Protein AF-A0A5R9FS74-F1 (afdb_monomer)

Sequence (91 aa):
MNVPFHDMTAREQNETRAEWAHEALRAFDERSSQNYFGKPASDTTNDVLMETGGDLVCALMHLARLIGADPSALLEKGRNDFDSDVREESQ

Organism: NCBI:txid2580423

Radius of gyration: 14.87 Å; Cα contacts (8 Å, |Δi|>4): 48; chains: 1; bounding box: 40×33×37 Å

pLDDT: mean 90.24, std 8.1, range [49.03, 98.31]

Foldseek 3Di:
DDDPLVRDQLVVNVVVVLVVVLVVLVVQCVVVVVPQSPDDPVPQDPVNCCVSVVVVLVVVLVVCVVVVHHSVVVVVVVVVVVVVSVVSNVD

Structure (mmCIF, N/CA/C/O backbone):
data_AF-A0A5R9FS74-F1
#
_entry.id   AF-A0A5R9FS74-F1
#
loop_
_atom_site.group_PDB
_atom_site.id
_atom_site.type_symbol
_atom_site.label_atom_id
_atom_site.label_alt_id
_atom_site.label_comp_id
_atom_site.label_asym_id
_atom_site.label_entity_id
_atom_site.label_seq_id
_atom_site.pdbx_PDB_ins_code
_atom_site.Cartn_x
_atom_site.Cartn_y
_atom_site.Cartn_z
_atom_site.occupancy
_atom_site.B_iso_or_equiv
_atom_site.auth_seq_id
_atom_site.auth_comp_id
_atom_site.auth_asym_id
_atom_site.auth_atom_id
_atom_site.pdbx_PDB_model_num
ATOM 1 N N . MET A 1 1 ? 20.971 -18.197 -2.182 1.00 49.03 1 MET A N 1
ATOM 2 C CA . MET A 1 1 ? 19.924 -19.075 -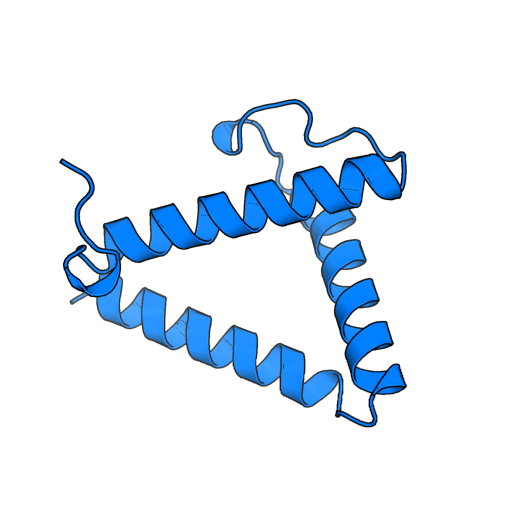1.620 1.00 49.03 1 MET A CA 1
ATOM 3 C C . MET A 1 1 ? 18.799 -18.135 -1.218 1.00 49.03 1 MET A C 1
ATOM 5 O O . MET A 1 1 ? 19.101 -17.217 -0.472 1.00 49.03 1 MET A O 1
ATOM 9 N N . ASN A 1 2 ? 17.592 -18.250 -1.787 1.00 76.00 2 ASN A N 1
ATOM 10 C CA . ASN A 1 2 ? 16.470 -17.410 -1.343 1.00 76.00 2 ASN A CA 1
ATOM 11 C C . ASN A 1 2 ? 16.075 -17.868 0.061 1.00 76.00 2 ASN A C 1
ATOM 13 O O . ASN A 1 2 ? 15.703 -19.029 0.231 1.00 76.00 2 ASN A O 1
ATOM 17 N N . VAL A 1 3 ? 16.210 -16.983 1.045 1.00 77.50 3 VAL A N 1
ATOM 18 C CA . VAL A 1 3 ? 15.693 -17.200 2.400 1.00 77.50 3 VAL A CA 1
ATOM 19 C C . VAL A 1 3 ? 14.164 -17.137 2.309 1.00 77.50 3 VAL A C 1
ATOM 21 O O . VAL A 1 3 ? 13.648 -16.201 1.693 1.00 77.50 3 VAL A O 1
ATOM 24 N N . PRO A 1 4 ? 13.417 -18.128 2.820 1.00 89.81 4 PRO A N 1
ATOM 25 C CA . PRO A 1 4 ? 11.963 -18.036 2.890 1.00 89.81 4 PRO A CA 1
ATOM 26 C C . PRO A 1 4 ? 11.532 -16.785 3.663 1.00 89.81 4 PRO A C 1
ATOM 28 O O . PRO A 1 4 ? 12.149 -16.438 4.660 1.00 89.81 4 PRO A O 1
ATOM 31 N N . PHE A 1 5 ? 10.452 -16.122 3.242 1.00 87.12 5 PHE A N 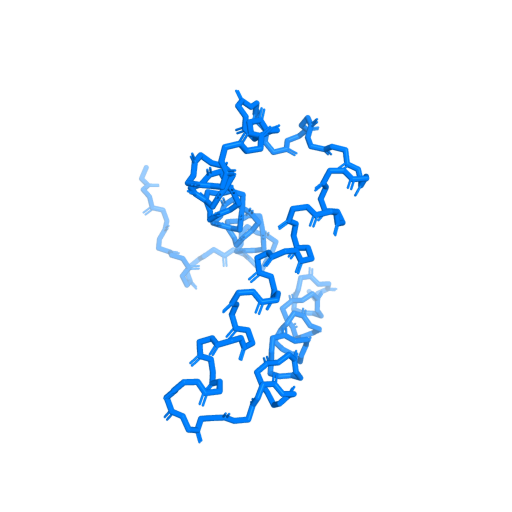1
ATOM 32 C CA . PHE A 1 5 ? 10.000 -14.866 3.863 1.00 87.12 5 PHE A CA 1
ATOM 33 C C . PHE A 1 5 ? 9.816 -14.961 5.389 1.00 87.12 5 PHE A C 1
ATOM 35 O O . PHE A 1 5 ? 10.173 -14.044 6.114 1.00 87.12 5 PHE A O 1
ATOM 42 N N . HIS A 1 6 ? 9.316 -16.095 5.888 1.0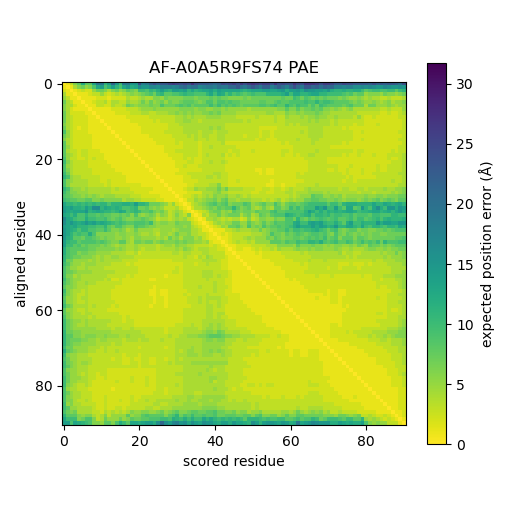0 86.94 6 HIS A N 1
ATOM 43 C CA . HIS A 1 6 ? 9.112 -16.328 7.323 1.00 86.94 6 HIS A CA 1
ATOM 44 C C . HIS A 1 6 ? 10.409 -16.558 8.114 1.00 86.94 6 HIS A C 1
ATOM 46 O O . HIS A 1 6 ? 10.381 -16.495 9.339 1.00 86.94 6 HIS A O 1
ATOM 52 N N . ASP A 1 7 ? 11.521 -16.818 7.424 1.00 91.44 7 ASP A N 1
ATOM 53 C CA . ASP A 1 7 ? 12.848 -16.992 8.018 1.00 91.44 7 ASP A CA 1
ATOM 54 C C . ASP A 1 7 ? 13.670 -15.684 7.994 1.00 91.44 7 ASP A C 1
ATOM 56 O O . ASP A 1 7 ? 14.786 -15.648 8.512 1.00 91.44 7 ASP A O 1
ATOM 60 N N . MET A 1 8 ? 13.146 -14.613 7.384 1.00 93.31 8 MET A N 1
ATOM 61 C CA . MET A 1 8 ? 13.774 -13.288 7.343 1.00 93.31 8 MET A CA 1
ATOM 62 C C . MET A 1 8 ? 13.566 -12.527 8.657 1.00 93.31 8 MET A C 1
ATOM 64 O O . MET A 1 8 ? 12.543 -12.688 9.328 1.00 93.31 8 MET A O 1
ATOM 68 N N . THR A 1 9 ? 14.498 -11.631 8.988 1.00 93.12 9 THR A N 1
ATOM 69 C CA . THR A 1 9 ? 14.314 -10.667 10.085 1.00 93.12 9 THR A CA 1
ATOM 70 C C . THR A 1 9 ? 13.139 -9.728 9.802 1.00 93.12 9 THR A C 1
ATOM 72 O O . THR A 1 9 ? 12.807 -9.479 8.644 1.00 93.12 9 THR A O 1
ATOM 75 N N . ALA A 1 10 ? 12.527 -9.151 10.841 1.00 92.00 10 ALA A N 1
ATOM 76 C CA . ALA A 1 10 ? 11.411 -8.215 10.671 1.00 92.00 10 ALA A CA 1
ATOM 77 C C . ALA A 1 10 ? 11.760 -7.036 9.736 1.00 92.00 10 ALA A C 1
ATOM 79 O O . ALA A 1 10 ? 10.967 -6.688 8.863 1.00 92.00 10 ALA A O 1
ATOM 80 N N . ARG A 1 11 ? 12.991 -6.506 9.823 1.00 92.69 11 ARG A N 1
ATOM 81 C CA . ARG A 1 11 ? 13.508 -5.489 8.892 1.00 92.69 11 ARG A CA 1
ATOM 82 C C . ARG A 1 11 ? 13.521 -5.972 7.440 1.00 92.69 11 ARG A C 1
ATOM 84 O O . ARG A 1 11 ? 12.988 -5.298 6.567 1.00 92.69 11 ARG A O 1
ATOM 91 N N . GLU A 1 12 ? 14.098 -7.144 7.175 1.00 92.31 12 GLU A N 1
ATOM 92 C CA . GLU A 1 12 ? 14.155 -7.719 5.820 1.00 92.31 12 GLU A CA 1
ATOM 93 C C . GLU A 1 12 ? 12.755 -8.018 5.263 1.00 92.31 12 GLU A C 1
ATOM 95 O O . GLU A 1 12 ? 12.500 -7.828 4.072 1.00 92.31 12 GLU A O 1
ATOM 100 N N . GLN A 1 13 ? 11.818 -8.439 6.117 1.00 93.25 13 GLN A N 1
ATOM 101 C CA . GLN A 1 13 ? 10.429 -8.616 5.707 1.00 93.25 13 GLN A CA 1
ATOM 102 C C . GLN A 1 13 ? 9.768 -7.275 5.349 1.00 93.25 13 GLN A C 1
ATOM 104 O O . GLN A 1 13 ? 9.025 -7.209 4.371 1.00 93.25 13 GLN A O 1
ATOM 109 N N . ASN A 1 14 ? 10.040 -6.200 6.097 1.00 91.38 14 ASN A N 1
ATOM 110 C CA . ASN A 1 14 ? 9.512 -4.862 5.810 1.00 91.38 14 ASN A CA 1
ATOM 111 C C . ASN A 1 14 ? 10.095 -4.277 4.519 1.00 91.38 14 ASN A C 1
ATOM 113 O O . ASN A 1 14 ? 9.342 -3.747 3.700 1.00 91.38 14 ASN A O 1
ATOM 117 N N . GLU A 1 15 ? 11.397 -4.454 4.284 1.00 91.69 15 GLU A N 1
ATOM 118 C CA . GLU A 1 15 ? 12.052 -4.118 3.012 1.00 91.69 15 GLU A CA 1
ATOM 119 C C . GLU A 1 15 ? 11.395 -4.884 1.846 1.00 91.69 15 GLU A C 1
ATOM 121 O O . GLU A 1 15 ? 10.980 -4.279 0.857 1.00 91.69 15 GLU A O 1
ATOM 126 N N . THR A 1 16 ? 11.173 -6.193 2.006 1.00 92.69 16 THR A N 1
ATOM 127 C CA . THR A 1 16 ? 10.500 -7.029 0.996 1.00 92.69 16 THR A CA 1
ATOM 128 C C . THR A 1 16 ? 9.057 -6.573 0.723 1.00 92.69 16 THR A C 1
ATOM 130 O O . THR A 1 16 ? 8.632 -6.489 -0.431 1.00 92.69 16 THR A O 1
ATOM 133 N N . ARG A 1 17 ? 8.278 -6.232 1.762 1.00 92.94 17 ARG A N 1
ATOM 134 C CA . ARG A 1 17 ? 6.912 -5.694 1.601 1.00 92.94 17 ARG A CA 1
ATOM 135 C C . ARG A 1 17 ? 6.911 -4.353 0.859 1.00 92.94 17 ARG A C 1
ATOM 137 O O . ARG A 1 17 ? 6.011 -4.113 0.053 1.00 92.94 17 ARG A O 1
ATOM 144 N N . ALA A 1 18 ? 7.901 -3.494 1.104 1.00 92.00 18 ALA A N 1
ATOM 145 C CA . ALA A 1 18 ? 8.048 -2.229 0.389 1.00 92.00 18 ALA A CA 1
ATOM 146 C C . ALA A 1 18 ? 8.336 -2.448 -1.107 1.00 92.00 18 ALA A C 1
ATOM 148 O O . ALA A 1 18 ? 7.762 -1.754 -1.948 1.00 92.00 18 ALA A O 1
ATOM 149 N N . GLU A 1 19 ? 9.147 -3.452 -1.457 1.00 90.88 19 GLU A N 1
ATOM 150 C CA . GLU A 1 19 ? 9.374 -3.843 -2.855 1.00 90.88 19 GLU A CA 1
ATOM 151 C C . GLU A 1 19 ? 8.084 -4.330 -3.529 1.00 90.88 19 GLU A C 1
ATOM 153 O O . GLU A 1 19 ? 7.765 -3.886 -4.634 1.00 90.88 19 GLU A O 1
ATOM 158 N N . TRP A 1 20 ? 7.280 -5.159 -2.853 1.00 93.50 20 TRP A N 1
ATOM 159 C CA . TRP A 1 20 ? 5.973 -5.581 -3.378 1.00 93.50 20 TRP A CA 1
ATOM 160 C C . TRP A 1 20 ? 5.021 -4.404 -3.595 1.00 93.50 20 TRP A C 1
ATOM 162 O O . TRP A 1 20 ? 4.330 -4.343 -4.615 1.00 93.50 20 TRP A O 1
ATOM 172 N N . ALA A 1 21 ? 4.989 -3.449 -2.662 1.00 93.81 21 ALA A N 1
ATOM 173 C CA . ALA A 1 21 ? 4.195 -2.236 -2.817 1.00 93.81 21 ALA A CA 1
ATOM 174 C C . ALA A 1 21 ? 4.661 -1.418 -4.034 1.00 93.81 21 ALA A C 1
ATOM 176 O O . ALA A 1 21 ? 3.830 -0.954 -4.814 1.00 93.81 21 ALA A O 1
ATOM 177 N N . HIS A 1 22 ? 5.973 -1.299 -4.249 1.00 91.75 22 HIS A N 1
ATOM 178 C CA . HIS A 1 22 ? 6.529 -0.627 -5.421 1.00 91.75 22 HIS A CA 1
ATOM 179 C C . HIS A 1 22 ? 6.164 -1.337 -6.737 1.00 91.75 22 HIS A C 1
ATOM 181 O O . HIS A 1 22 ? 5.800 -0.683 -7.714 1.00 91.75 22 HIS A O 1
ATOM 187 N N . GLU A 1 23 ? 6.202 -2.670 -6.781 1.00 92.94 23 GLU A N 1
ATOM 188 C CA . GLU A 1 23 ? 5.763 -3.433 -7.956 1.00 92.94 23 GLU A CA 1
ATOM 189 C C . GLU A 1 23 ? 4.272 -3.240 -8.255 1.00 92.94 23 GLU A C 1
ATOM 191 O O . GLU A 1 23 ? 3.894 -3.087 -9.421 1.00 92.94 23 GLU A O 1
ATOM 196 N N . ALA A 1 24 ? 3.433 -3.205 -7.216 1.00 93.75 24 ALA A N 1
ATOM 197 C CA . ALA A 1 24 ? 2.008 -2.927 -7.353 1.00 93.75 24 ALA A CA 1
ATOM 198 C C . ALA A 1 24 ? 1.757 -1.509 -7.887 1.00 93.75 24 ALA A C 1
ATOM 200 O O . ALA A 1 24 ? 0.951 -1.338 -8.804 1.00 93.75 24 ALA A O 1
ATOM 201 N N . LEU A 1 25 ? 2.480 -0.512 -7.365 1.00 93.25 25 LEU A N 1
ATOM 202 C CA . LEU A 1 25 ? 2.419 0.870 -7.842 1.00 93.25 25 LEU A CA 1
ATOM 203 C C . LEU A 1 25 ? 2.854 0.978 -9.299 1.00 93.25 25 LEU A C 1
ATOM 205 O O . LEU A 1 25 ? 2.132 1.571 -10.089 1.00 93.25 25 LEU A O 1
ATOM 209 N N . ARG A 1 26 ? 3.956 0.331 -9.691 1.00 90.12 26 ARG A N 1
ATOM 210 C CA . ARG A 1 26 ? 4.401 0.296 -11.091 1.00 90.12 26 ARG A CA 1
ATOM 211 C C . ARG A 1 26 ? 3.345 -0.303 -12.016 1.00 90.12 26 ARG A C 1
ATOM 213 O O . ARG A 1 26 ? 3.023 0.282 -13.044 1.00 90.12 26 ARG A O 1
ATOM 220 N N . ALA A 1 27 ? 2.768 -1.445 -11.648 1.00 91.75 27 ALA A N 1
ATOM 221 C CA . ALA A 1 27 ? 1.729 -2.077 -12.460 1.00 91.75 27 ALA A CA 1
ATOM 222 C C . ALA A 1 27 ? 0.455 -1.215 -12.560 1.00 91.75 27 ALA A C 1
ATOM 224 O O . ALA A 1 27 ? -0.221 -1.211 -13.593 1.00 91.75 27 ALA A O 1
ATOM 225 N N . PHE A 1 28 ? 0.107 -0.495 -11.492 1.00 92.25 28 PHE A N 1
ATOM 226 C CA . PHE A 1 28 ? -1.022 0.431 -11.474 1.00 92.25 28 PHE A CA 1
ATOM 227 C C . PHE A 1 28 ? -0.759 1.685 -12.324 1.00 92.25 28 PHE A C 1
ATOM 229 O O . PHE A 1 28 ? -1.606 2.080 -13.128 1.00 92.25 28 PHE A O 1
ATOM 236 N N . ASP A 1 29 ? 0.426 2.270 -12.191 1.00 87.94 29 ASP A N 1
ATOM 237 C CA . ASP A 1 29 ? 0.923 3.431 -12.932 1.00 87.94 29 ASP A CA 1
ATOM 238 C C . ASP A 1 29 ? 0.947 3.181 -14.452 1.00 87.94 29 ASP A C 1
ATOM 240 O O . ASP A 1 29 ? 0.430 3.984 -15.232 1.00 87.94 29 ASP A O 1
ATOM 244 N N . GLU A 1 30 ? 1.430 2.008 -14.877 1.00 89.19 30 GLU A N 1
ATOM 245 C CA . GLU A 1 30 ? 1.415 1.577 -16.283 1.00 89.19 30 GLU A CA 1
ATOM 246 C C . GLU A 1 30 ? -0.014 1.462 -16.838 1.00 89.19 30 GLU A C 1
ATOM 248 O O . GLU A 1 30 ? -0.285 1.847 -17.977 1.00 89.19 30 GLU A O 1
ATOM 253 N N . ARG A 1 31 ? -0.962 0.955 -16.038 1.00 88.50 31 ARG A N 1
ATOM 254 C CA . ARG A 1 31 ? -2.365 0.812 -16.466 1.00 88.50 31 ARG A CA 1
ATOM 255 C C . ARG A 1 31 ? -3.132 2.127 -16.484 1.00 88.50 31 ARG A C 1
ATOM 257 O O . ARG A 1 31 ? -4.015 2.293 -17.323 1.00 88.50 31 ARG A O 1
ATOM 264 N N . SER A 1 32 ? -2.823 3.034 -15.565 1.00 83.81 32 SER A N 1
ATOM 265 C CA . SER A 1 32 ? -3.431 4.366 -15.484 1.00 83.81 32 SER A CA 1
ATOM 266 C C . SER A 1 32 ? -2.781 5.377 -16.436 1.00 83.81 32 SER A C 1
ATOM 268 O O . SER A 1 32 ? -3.309 6.473 -16.607 1.00 83.81 32 SER A O 1
ATOM 270 N N . SER A 1 33 ? -1.691 4.991 -17.118 1.00 82.94 33 SER A N 1
ATOM 271 C CA . SER A 1 33 ? -0.909 5.844 -18.027 1.00 82.94 33 SER A CA 1
ATOM 272 C C . SER A 1 33 ? -0.280 7.068 -17.345 1.00 82.94 33 SER A C 1
ATOM 274 O O . SER A 1 33 ? -0.019 8.074 -18.006 1.00 82.94 33 SER A O 1
ATOM 276 N N . GLN A 1 34 ? -0.020 6.977 -16.039 1.00 74.44 34 GLN A N 1
ATOM 277 C CA . GLN A 1 34 ? 0.618 8.026 -15.238 1.00 74.44 34 GLN A CA 1
ATOM 278 C C . GLN A 1 34 ? 2.151 8.079 -15.466 1.00 74.44 34 GLN A C 1
ATOM 280 O O . GLN A 1 34 ? 2.713 9.162 -15.626 1.00 74.44 34 GLN A 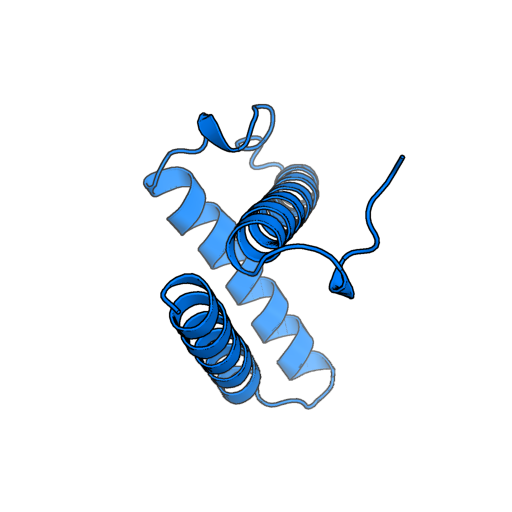O 1
ATOM 285 N N . ASN A 1 35 ? 2.796 6.921 -15.663 1.00 78.38 35 ASN A N 1
ATOM 286 C CA . ASN A 1 35 ? 4.216 6.737 -16.018 1.00 78.38 35 ASN A CA 1
ATOM 287 C C . ASN A 1 35 ? 5.251 7.310 -15.016 1.00 78.38 35 ASN A C 1
ATOM 289 O O . ASN A 1 35 ? 6.358 7.689 -15.416 1.00 78.38 35 ASN A O 1
ATOM 293 N N . TYR A 1 36 ? 4.935 7.368 -13.723 1.00 78.25 36 TYR A N 1
ATOM 294 C CA . TYR A 1 36 ? 5.841 7.832 -12.669 1.00 78.25 36 TYR A CA 1
ATOM 295 C C . TYR A 1 36 ? 6.787 6.750 -12.113 1.00 78.25 36 TYR A C 1
ATOM 297 O O . TYR A 1 36 ? 7.860 7.087 -11.608 1.00 78.25 36 TYR A O 1
ATOM 305 N N . PHE A 1 37 ? 6.454 5.459 -12.235 1.00 80.62 37 PHE A N 1
ATOM 306 C CA . PHE A 1 37 ? 7.161 4.350 -11.562 1.00 80.62 37 PHE A CA 1
ATOM 307 C C . PHE A 1 37 ? 8.132 3.571 -12.472 1.00 80.62 37 PHE A C 1
ATOM 309 O O . PHE A 1 37 ? 8.458 2.407 -12.233 1.00 80.62 37 PHE A O 1
ATOM 316 N N . GLY A 1 38 ? 8.664 4.226 -13.509 1.00 72.31 38 GLY A N 1
ATOM 317 C CA . GLY A 1 38 ? 9.697 3.665 -14.396 1.00 72.31 38 GLY A CA 1
ATOM 318 C C . GLY A 1 38 ? 11.115 3.609 -13.799 1.00 72.31 38 GLY A C 1
ATOM 319 O O . GLY A 1 38 ? 12.068 3.300 -14.515 1.00 72.31 38 GLY A O 1
ATOM 320 N N . LYS A 1 39 ? 11.277 3.950 -12.517 1.00 74.12 39 LYS A N 1
ATOM 321 C CA . LYS A 1 39 ? 12.558 4.047 -11.795 1.00 74.12 39 LYS A CA 1
ATOM 322 C C . LYS A 1 39 ? 12.546 3.146 -10.548 1.00 74.12 39 LYS A C 1
ATOM 324 O O . LYS A 1 39 ? 11.478 2.668 -10.178 1.00 74.12 39 LYS A O 1
ATOM 329 N N . PRO A 1 40 ? 13.701 2.866 -9.915 1.00 76.06 40 PRO A N 1
ATOM 330 C CA . PRO A 1 40 ? 13.747 2.109 -8.663 1.00 76.06 40 PRO A CA 1
ATOM 331 C C . PRO A 1 40 ? 12.967 2.791 -7.528 1.00 76.06 40 PRO A C 1
ATOM 333 O O . PRO A 1 40 ? 12.842 4.013 -7.518 1.00 76.06 40 PRO A O 1
ATOM 336 N N . ALA A 1 41 ? 12.553 2.014 -6.521 1.00 76.12 41 ALA A N 1
ATOM 337 C CA . ALA A 1 41 ? 11.820 2.520 -5.354 1.00 76.12 41 ALA A CA 1
ATOM 338 C C . ALA A 1 41 ? 12.559 3.632 -4.591 1.00 76.12 41 ALA A C 1
ATOM 340 O O . ALA A 1 41 ? 11.932 4.525 -4.027 1.00 76.12 41 ALA A O 1
ATOM 341 N N . SER A 1 42 ? 13.897 3.613 -4.610 1.00 78.38 42 SER A N 1
ATOM 342 C CA . SER A 1 42 ? 14.743 4.656 -4.016 1.00 78.38 42 SER A CA 1
ATOM 343 C C . SER A 1 42 ? 14.568 6.037 -4.651 1.00 78.38 42 SER A C 1
ATOM 345 O O . SER A 1 42 ? 14.934 7.038 -4.039 1.00 78.38 42 SER A O 1
ATOM 347 N N . ASP A 1 43 ? 14.039 6.091 -5.874 1.00 81.00 43 ASP A N 1
ATOM 348 C CA . ASP A 1 43 ? 13.902 7.310 -6.668 1.00 81.00 43 ASP A CA 1
ATOM 349 C C . ASP A 1 43 ? 12.465 7.859 -6.636 1.00 81.00 43 ASP A C 1
ATOM 351 O O . ASP A 1 43 ? 12.190 8.912 -7.220 1.00 81.00 43 ASP A O 1
ATOM 355 N N . THR A 1 44 ? 11.537 7.160 -5.973 1.00 83.94 44 THR A N 1
ATOM 356 C CA . THR A 1 44 ? 10.151 7.602 -5.802 1.00 83.94 44 THR A CA 1
ATOM 357 C C . THR A 1 44 ? 10.102 8.782 -4.831 1.00 83.94 44 THR A C 1
ATOM 359 O O . THR A 1 44 ? 10.509 8.680 -3.674 1.00 83.94 44 THR A O 1
ATOM 362 N N . THR A 1 45 ? 9.589 9.926 -5.290 1.00 89.62 45 THR A N 1
ATOM 363 C CA . THR A 1 45 ? 9.401 11.099 -4.428 1.00 89.62 45 THR A CA 1
ATOM 364 C C . THR A 1 45 ? 8.160 10.941 -3.552 1.00 89.62 45 THR A C 1
ATOM 366 O O . THR A 1 45 ? 7.233 10.208 -3.894 1.00 89.62 45 THR A O 1
ATOM 369 N N . ASN A 1 46 ? 8.112 11.673 -2.434 1.00 90.69 46 ASN A N 1
ATOM 370 C CA . ASN A 1 46 ? 6.939 11.680 -1.558 1.00 90.69 46 ASN A CA 1
ATOM 371 C C . ASN A 1 46 ? 5.668 12.118 -2.307 1.00 90.69 46 ASN A C 1
ATOM 373 O O . ASN A 1 46 ? 4.632 11.487 -2.161 1.00 90.69 46 ASN A O 1
ATOM 377 N N . ASP A 1 47 ? 5.756 13.148 -3.153 1.00 91.62 47 ASP A N 1
ATOM 378 C CA . ASP A 1 47 ? 4.600 13.643 -3.910 1.00 91.62 47 ASP A CA 1
ATOM 379 C C . ASP A 1 47 ? 4.038 12.567 -4.852 1.00 91.62 47 ASP A C 1
ATOM 381 O O . ASP A 1 47 ? 2.836 12.314 -4.842 1.00 91.62 47 ASP A O 1
ATOM 385 N N . VAL A 1 48 ? 4.913 11.867 -5.585 1.00 89.88 48 VAL A N 1
ATOM 386 C CA . VAL A 1 48 ? 4.527 10.755 -6.471 1.00 89.88 48 VAL A CA 1
ATOM 387 C C . VAL A 1 48 ? 3.927 9.597 -5.675 1.00 89.88 48 VAL A C 1
ATOM 389 O O . VAL A 1 48 ? 2.919 9.020 -6.079 1.00 89.88 48 VAL A O 1
ATOM 392 N N . LEU A 1 49 ? 4.522 9.258 -4.527 1.00 91.88 49 LEU A N 1
ATOM 393 C CA . LEU A 1 49 ? 3.998 8.207 -3.658 1.00 91.88 49 LEU A CA 1
ATOM 394 C C . LEU A 1 49 ? 2.603 8.559 -3.131 1.00 91.88 49 LEU A C 1
ATOM 396 O O . LEU A 1 49 ? 1.724 7.703 -3.118 1.00 91.88 49 LEU A O 1
ATOM 400 N N . MET A 1 50 ? 2.394 9.802 -2.700 1.00 93.69 50 MET A N 1
ATOM 401 C CA . MET A 1 50 ? 1.110 10.251 -2.166 1.00 93.69 50 MET A CA 1
ATOM 402 C C . MET A 1 50 ? 0.027 10.320 -3.246 1.00 93.69 50 MET A C 1
ATOM 404 O O . MET A 1 50 ? -1.113 9.951 -2.970 1.00 93.69 50 MET A O 1
ATOM 408 N N . GLU A 1 51 ? 0.372 10.750 -4.461 1.00 91.50 51 GLU A N 1
ATOM 409 C CA . GLU A 1 51 ? -0.545 10.801 -5.603 1.00 91.50 51 GLU A CA 1
ATOM 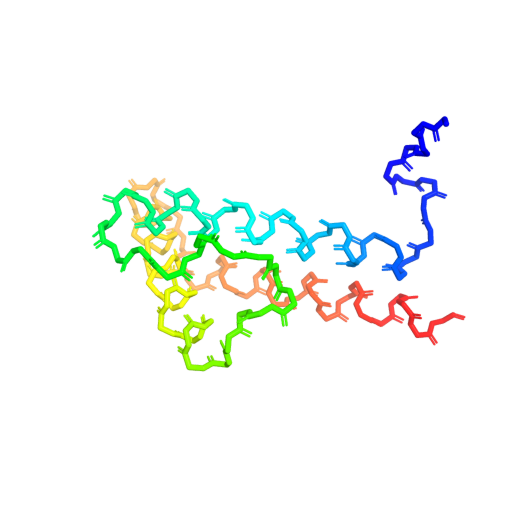410 C C . GLU A 1 51 ? -0.923 9.392 -6.081 1.00 91.50 51 GLU A C 1
ATOM 412 O O . GLU A 1 51 ? -2.050 8.941 -5.867 1.00 91.50 51 GLU A O 1
ATOM 417 N N . THR A 1 52 ? 0.024 8.642 -6.648 1.00 91.38 52 THR A N 1
ATOM 418 C CA . THR A 1 52 ? -0.264 7.324 -7.238 1.00 91.38 52 THR A CA 1
ATOM 419 C C . THR A 1 52 ? -0.611 6.281 -6.172 1.00 91.38 52 THR A C 1
ATOM 421 O O . THR A 1 52 ? -1.440 5.400 -6.404 1.00 91.38 52 THR A O 1
ATOM 424 N N . GLY A 1 53 ? -0.022 6.375 -4.976 1.00 93.81 53 GLY A N 1
ATOM 425 C CA . GLY A 1 53 ? -0.399 5.526 -3.845 1.00 93.81 53 GLY A CA 1
ATOM 426 C C . GLY A 1 53 ? -1.805 5.819 -3.337 1.00 93.81 53 GLY A C 1
ATOM 427 O O . GLY A 1 53 ? -2.556 4.882 -3.064 1.00 93.81 53 GLY A O 1
ATOM 428 N N . GLY A 1 54 ? -2.199 7.093 -3.280 1.00 94.81 54 GLY A N 1
ATOM 429 C CA . GLY A 1 54 ? -3.574 7.491 -2.982 1.00 94.81 54 GLY A CA 1
ATOM 430 C C . GLY A 1 54 ? -4.568 6.939 -4.005 1.00 94.81 54 GLY A C 1
ATOM 431 O O . GLY A 1 54 ? -5.598 6.376 -3.626 1.00 94.81 54 GLY A O 1
ATOM 432 N N . ASP A 1 55 ? -4.230 7.014 -5.291 1.00 94.75 55 ASP A N 1
ATOM 433 C CA . ASP A 1 55 ? -5.053 6.470 -6.374 1.00 94.75 55 ASP A CA 1
ATOM 434 C C . ASP A 1 55 ? -5.192 4.944 -6.297 1.00 94.75 55 ASP A C 1
ATOM 436 O O . ASP A 1 55 ? -6.296 4.408 -6.451 1.00 94.75 55 ASP A O 1
ATOM 440 N N . LEU A 1 56 ? -4.106 4.228 -5.992 1.00 95.62 56 LEU A N 1
ATOM 441 C CA . LEU A 1 56 ? -4.150 2.782 -5.783 1.00 95.62 56 LEU A CA 1
ATOM 442 C C . LEU A 1 56 ? -5.030 2.419 -4.576 1.00 95.62 56 LEU A C 1
ATOM 444 O O . LEU A 1 56 ? -5.854 1.505 -4.661 1.00 95.62 56 LEU A O 1
ATOM 448 N N . VAL A 1 57 ? -4.914 3.157 -3.468 1.00 96.94 57 VAL A N 1
ATOM 449 C CA . VAL A 1 57 ? -5.785 2.992 -2.294 1.00 96.94 57 VAL A CA 1
ATOM 450 C C . VAL A 1 57 ? -7.253 3.229 -2.666 1.00 96.94 57 VAL A C 1
ATOM 452 O O . VAL A 1 57 ? -8.116 2.424 -2.310 1.00 96.94 57 VAL A O 1
ATOM 455 N N . CYS A 1 58 ? -7.546 4.270 -3.445 1.00 96.31 58 CYS A N 1
ATOM 456 C CA . CYS A 1 58 ? -8.890 4.548 -3.951 1.00 96.31 58 CYS A CA 1
ATOM 457 C C . CYS A 1 58 ? -9.435 3.379 -4.796 1.00 96.31 58 CYS A C 1
ATOM 459 O O . CYS A 1 58 ? -10.569 2.930 -4.597 1.00 96.31 58 CYS A O 1
ATOM 461 N N . ALA A 1 59 ? -8.615 2.812 -5.686 1.00 96.44 59 ALA A N 1
ATOM 462 C CA . ALA A 1 59 ? -8.988 1.648 -6.488 1.00 96.44 59 ALA A CA 1
ATOM 463 C C . ALA A 1 59 ? -9.295 0.410 -5.621 1.00 96.44 59 ALA A C 1
ATOM 465 O O . ALA A 1 59 ? -10.279 -0.294 -5.872 1.00 96.44 59 ALA A O 1
ATOM 466 N N . LEU A 1 60 ? -8.514 0.168 -4.563 1.00 97.25 60 LEU A N 1
ATOM 467 C CA . LEU A 1 60 ? -8.762 -0.914 -3.603 1.00 97.25 60 LEU A CA 1
ATOM 468 C C . LEU A 1 60 ? -10.070 -0.711 -2.825 1.00 97.25 60 LEU A C 1
ATOM 470 O O . LEU A 1 60 ? -10.822 -1.665 -2.623 1.00 97.25 60 LEU A O 1
ATOM 474 N N . MET A 1 61 ? -10.393 0.526 -2.444 1.00 98.06 61 MET A N 1
ATOM 475 C CA . MET A 1 61 ? -11.672 0.853 -1.808 1.00 98.06 61 MET A CA 1
ATOM 476 C C . MET A 1 61 ? -12.859 0.613 -2.750 1.00 98.06 61 MET A C 1
ATOM 478 O O . MET A 1 61 ? -13.890 0.076 -2.333 1.00 98.06 61 MET A O 1
ATOM 482 N N . HIS A 1 62 ? -12.718 0.958 -4.033 1.00 97.94 62 HIS A N 1
ATOM 483 C CA . HIS A 1 62 ? -13.718 0.635 -5.050 1.00 97.94 62 HIS A CA 1
ATOM 484 C C . HIS A 1 62 ? -13.905 -0.879 -5.216 1.00 97.94 62 HIS A C 1
ATOM 486 O O . HIS A 1 62 ? -15.046 -1.339 -5.310 1.00 97.94 62 HIS A O 1
ATOM 492 N N . LEU A 1 63 ? -12.818 -1.658 -5.192 1.00 97.56 63 LEU A N 1
ATOM 493 C CA . LEU A 1 63 ? -12.876 -3.120 -5.227 1.00 97.56 63 LEU A CA 1
ATOM 494 C C . LEU A 1 63 ? -13.589 -3.691 -3.995 1.00 97.56 63 LEU A C 1
ATOM 496 O O . LEU A 1 63 ? -14.493 -4.509 -4.155 1.00 97.56 63 LEU A O 1
ATOM 500 N N . ALA A 1 64 ? -13.233 -3.235 -2.789 1.00 98.00 64 ALA A N 1
ATOM 501 C CA . ALA A 1 64 ? -13.875 -3.662 -1.545 1.00 98.00 64 ALA A CA 1
ATOM 502 C C . ALA A 1 64 ? -15.393 -3.446 -1.610 1.00 98.00 64 ALA A C 1
ATOM 504 O O . ALA A 1 64 ? -16.170 -4.376 -1.388 1.00 98.00 64 ALA A O 1
ATOM 505 N N . ARG A 1 65 ? -15.814 -2.252 -2.042 1.00 97.88 65 ARG A N 1
ATOM 506 C CA . ARG A 1 65 ? -17.230 -1.932 -2.242 1.00 97.88 65 ARG A CA 1
ATOM 507 C C . ARG A 1 65 ? -17.901 -2.856 -3.262 1.00 97.88 65 ARG A C 1
ATOM 509 O O . ARG A 1 65 ? -19.031 -3.280 -3.033 1.00 97.88 65 ARG A O 1
ATOM 516 N N . LEU A 1 66 ? -17.239 -3.153 -4.383 1.00 98.31 66 LEU A N 1
ATOM 517 C CA . LEU A 1 66 ? -17.791 -3.995 -5.451 1.00 98.31 66 LEU A CA 1
ATOM 518 C C . LEU A 1 66 ? -18.085 -5.425 -4.975 1.00 98.31 66 LEU A C 1
ATOM 520 O O . LEU A 1 66 ? -19.077 -6.013 -5.399 1.00 98.31 66 LEU A O 1
ATOM 524 N N . ILE A 1 67 ? -17.252 -5.969 -4.086 1.00 97.75 67 ILE A N 1
ATOM 525 C CA . ILE A 1 67 ? -17.413 -7.328 -3.547 1.00 97.75 67 ILE A CA 1
ATOM 526 C C . ILE A 1 67 ? -18.260 -7.384 -2.263 1.00 97.75 67 ILE A C 1
ATOM 528 O O . ILE A 1 67 ? -18.389 -8.448 -1.663 1.00 97.75 67 ILE A O 1
ATOM 532 N N . GLY A 1 68 ? -18.840 -6.257 -1.835 1.00 97.75 68 GLY A N 1
ATOM 533 C CA . GLY A 1 68 ? -19.673 -6.167 -0.631 1.00 97.75 68 GLY A CA 1
ATOM 534 C C . GLY A 1 68 ? -18.897 -6.104 0.689 1.00 97.75 68 GLY A C 1
ATOM 535 O O . GLY A 1 68 ? -19.494 -6.296 1.746 1.00 97.75 68 GLY A O 1
ATOM 536 N N . ALA A 1 69 ? -17.590 -5.842 0.644 1.00 97.62 69 ALA A N 1
ATOM 537 C CA . ALA A 1 69 ? -16.780 -5.565 1.825 1.00 97.62 69 ALA A CA 1
ATOM 538 C C . ALA A 1 69 ? -16.843 -4.074 2.205 1.00 97.62 69 ALA A C 1
ATOM 540 O O . ALA A 1 69 ? -17.171 -3.221 1.378 1.00 97.62 69 ALA A O 1
ATOM 541 N N . ASP A 1 70 ? -16.502 -3.760 3.456 1.00 97.56 70 ASP A N 1
ATOM 542 C CA . ASP A 1 70 ? -16.378 -2.381 3.935 1.00 97.56 70 ASP A CA 1
ATOM 543 C C . ASP A 1 70 ? -15.006 -1.793 3.541 1.00 97.56 70 ASP A C 1
ATOM 545 O O . ASP A 1 70 ? -13.974 -2.295 4.002 1.00 97.56 70 ASP A O 1
ATOM 549 N N . PRO A 1 71 ? -14.957 -0.732 2.708 1.00 97.38 71 PRO A N 1
ATOM 550 C CA . PRO A 1 71 ? -13.705 -0.076 2.347 1.00 97.38 71 PRO A CA 1
ATOM 551 C C . PRO A 1 71 ? -12.935 0.497 3.542 1.00 97.38 71 PRO A C 1
ATOM 553 O O . PRO A 1 71 ? -11.708 0.492 3.518 1.00 97.38 71 PRO A O 1
ATOM 556 N N . SER A 1 72 ? -13.621 0.976 4.584 1.00 96.50 72 SER A N 1
ATOM 557 C CA . SER A 1 72 ? -12.962 1.542 5.770 1.00 96.50 72 SER A CA 1
ATOM 558 C C . SER A 1 72 ? -12.251 0.454 6.572 1.00 96.50 72 SER A C 1
ATOM 560 O O . SER A 1 72 ? -11.087 0.617 6.936 1.00 96.50 72 SER A O 1
ATOM 562 N N . ALA A 1 73 ? -12.902 -0.699 6.750 1.00 96.75 73 ALA A N 1
ATOM 563 C CA . ALA A 1 73 ? -12.313 -1.853 7.425 1.00 96.75 73 ALA A CA 1
ATOM 564 C C . ALA A 1 73 ? -11.048 -2.377 6.714 1.00 96.75 73 ALA A C 1
ATOM 566 O O . ALA A 1 73 ? -10.120 -2.844 7.375 1.00 96.75 73 ALA A O 1
ATOM 567 N N . LEU A 1 74 ? -10.977 -2.276 5.378 1.00 96.12 74 LEU A N 1
ATOM 568 C CA . LEU A 1 74 ? -9.767 -2.611 4.617 1.00 96.12 74 LEU A CA 1
ATOM 569 C C . LEU A 1 74 ? -8.58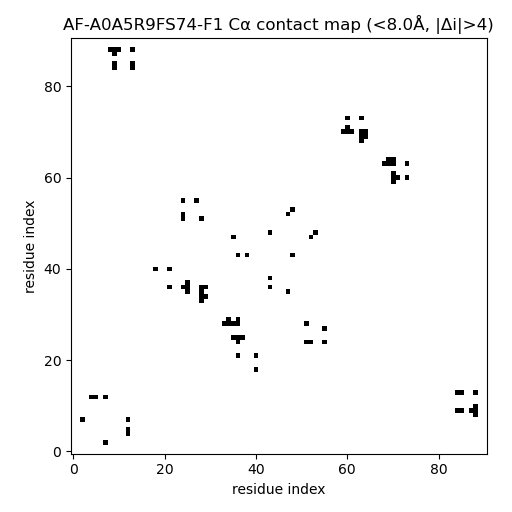5 -1.706 5.002 1.00 96.12 74 LEU A C 1
ATOM 571 O O . LEU A 1 74 ? -7.487 -2.209 5.246 1.00 96.12 74 LEU A O 1
ATOM 575 N N . LEU A 1 75 ? -8.807 -0.389 5.077 1.00 95.75 75 LEU A N 1
ATOM 576 C CA . LEU A 1 75 ? -7.764 0.573 5.452 1.00 95.75 75 LEU A CA 1
ATOM 577 C C . LEU A 1 75 ? -7.316 0.379 6.899 1.00 95.75 75 LEU A C 1
ATOM 579 O O . LEU A 1 75 ? -6.119 0.374 7.182 1.00 95.75 75 LEU A O 1
ATOM 583 N N . GLU 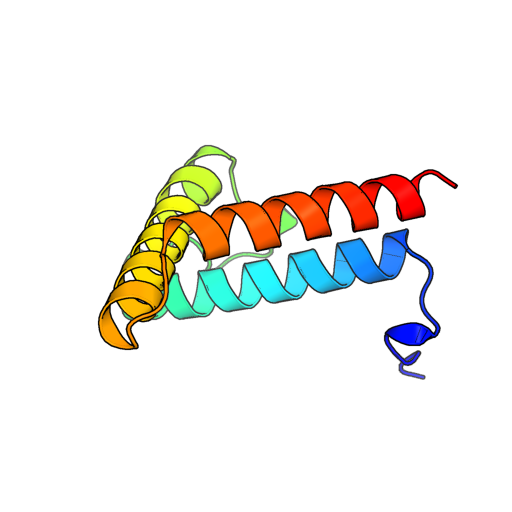A 1 76 ? -8.269 0.173 7.807 1.00 97.31 76 GLU A N 1
ATOM 584 C CA . GLU A 1 76 ? -7.984 -0.094 9.216 1.00 97.31 76 GLU A CA 1
ATOM 585 C C . GLU A 1 76 ? -7.158 -1.372 9.389 1.00 97.31 76 GLU A C 1
ATOM 587 O O . GLU A 1 76 ? -6.175 -1.369 10.132 1.00 97.31 76 GLU A O 1
ATOM 592 N N . LYS A 1 77 ? -7.495 -2.453 8.669 1.00 96.75 77 LYS A N 1
ATOM 593 C CA . LYS A 1 77 ? -6.714 -3.697 8.702 1.00 96.75 77 LYS A CA 1
ATOM 594 C C . LYS A 1 77 ? -5.278 -3.469 8.236 1.00 96.75 77 LYS A C 1
ATOM 596 O O . LYS A 1 77 ? -4.358 -3.864 8.946 1.00 96.75 77 LYS A O 1
ATOM 601 N N . GLY A 1 78 ? -5.092 -2.811 7.091 1.00 95.44 78 GLY A N 1
ATOM 602 C CA . GLY A 1 78 ? -3.760 -2.519 6.558 1.00 95.44 78 GLY A CA 1
ATOM 603 C C . GLY A 1 78 ? -2.925 -1.654 7.505 1.00 95.44 78 GLY A C 1
ATOM 604 O O . GLY A 1 78 ? -1.743 -1.924 7.707 1.00 95.44 78 GLY A O 1
ATOM 605 N N . ARG A 1 79 ? -3.546 -0.656 8.149 1.00 96.75 79 ARG A N 1
ATOM 606 C CA . ARG A 1 79 ? -2.869 0.188 9.139 1.00 96.75 79 ARG A CA 1
ATOM 607 C C . ARG A 1 79 ? -2.444 -0.597 10.380 1.00 96.75 79 ARG A C 1
ATOM 609 O O . ARG A 1 79 ? -1.308 -0.453 10.819 1.00 96.75 79 ARG A O 1
ATOM 616 N N . ASN A 1 80 ? -3.337 -1.425 10.920 1.00 97.12 80 ASN A N 1
ATOM 617 C CA . ASN A 1 80 ? -3.051 -2.244 12.099 1.00 97.12 80 ASN A CA 1
ATOM 618 C C . ASN A 1 80 ? -1.911 -3.241 11.845 1.00 97.12 80 ASN A C 1
ATOM 620 O O . ASN A 1 80 ? -1.073 -3.432 12.724 1.00 97.12 80 ASN A O 1
ATOM 624 N N . ASP A 1 81 ? -1.869 -3.844 10.653 1.00 95.44 81 ASP A N 1
ATOM 625 C CA . ASP A 1 81 ? -0.796 -4.761 10.257 1.00 95.44 81 ASP A CA 1
ATOM 626 C C . ASP A 1 81 ? 0.539 -4.024 10.131 1.00 95.44 81 ASP A C 1
ATOM 628 O O . ASP A 1 81 ? 1.517 -4.439 10.744 1.00 95.44 81 ASP A O 1
ATOM 632 N N . PHE A 1 82 ? 0.559 -2.876 9.444 1.00 95.31 82 PHE A N 1
ATOM 633 C CA . PHE A 1 82 ? 1.750 -2.027 9.349 1.00 95.31 82 PHE A CA 1
ATOM 634 C C . PHE A 1 82 ? 2.293 -1.632 10.732 1.00 95.31 82 PHE A C 1
ATOM 636 O O . PHE A 1 82 ? 3.483 -1.778 11.002 1.00 95.31 82 PHE A O 1
ATOM 643 N N . ASP A 1 83 ? 1.423 -1.171 11.637 1.00 95.88 83 ASP A N 1
ATOM 644 C CA . ASP A 1 83 ? 1.831 -0.780 12.989 1.00 95.88 83 ASP A CA 1
ATOM 645 C C . ASP A 1 83 ? 2.311 -1.992 13.823 1.00 95.88 83 ASP A C 1
ATOM 647 O O . ASP A 1 83 ? 3.090 -1.830 14.766 1.00 95.88 83 ASP A O 1
ATOM 651 N N . SER A 1 84 ? 1.855 -3.216 13.526 1.00 94.44 84 SER A N 1
ATOM 652 C CA . SER A 1 84 ? 2.393 -4.448 14.125 1.00 94.44 84 SER A CA 1
ATOM 653 C C . SER A 1 84 ? 3.787 -4.767 13.588 1.00 94.44 84 SER A C 1
ATOM 655 O O . SER A 1 84 ? 4.721 -4.887 14.379 1.00 94.44 84 SER A O 1
ATOM 657 N N . ASP A 1 85 ? 3.937 -4.806 12.265 1.00 91.69 85 ASP A N 1
ATOM 658 C CA . ASP A 1 85 ? 5.180 -5.164 11.576 1.00 91.69 85 ASP A CA 1
ATOM 659 C C . ASP A 1 85 ? 6.333 -4.198 11.930 1.00 91.69 85 ASP A C 1
ATOM 661 O O . ASP A 1 85 ? 7.468 -4.616 12.162 1.00 91.69 85 ASP A O 1
ATOM 665 N N . VAL A 1 86 ? 6.052 -2.895 12.062 1.00 92.31 86 VAL A N 1
ATOM 666 C CA . VAL A 1 86 ? 7.052 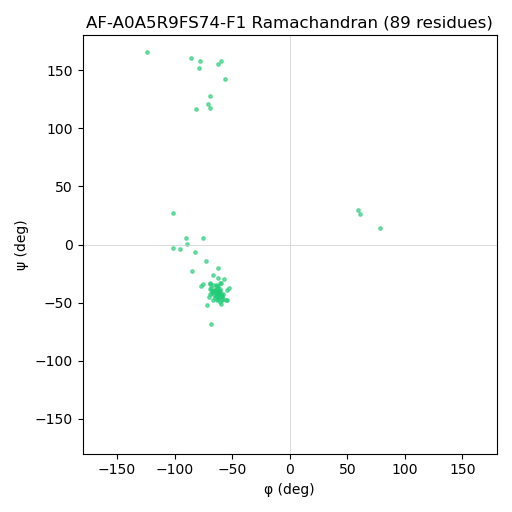-1.888 12.482 1.00 92.31 86 VAL A CA 1
ATOM 667 C C . VAL A 1 86 ? 7.459 -2.048 13.951 1.00 92.31 86 VAL A C 1
ATOM 669 O O . VAL A 1 86 ? 8.610 -1.799 14.322 1.00 92.31 86 VAL A O 1
ATOM 672 N N . ARG A 1 87 ? 6.531 -2.464 14.822 1.00 93.06 87 ARG A N 1
ATOM 673 C CA . ARG A 1 87 ? 6.864 -2.743 16.228 1.00 93.06 87 ARG A CA 1
ATOM 674 C C . ARG A 1 87 ? 7.762 -3.964 16.354 1.00 93.06 87 ARG A C 1
ATOM 676 O O . ARG A 1 87 ? 8.645 -3.944 17.204 1.00 93.06 87 ARG A O 1
ATOM 683 N N . GLU A 1 88 ? 7.541 -4.986 15.534 1.00 88.62 88 GLU A N 1
ATOM 684 C CA . GLU A 1 88 ? 8.388 -6.182 15.480 1.00 88.62 88 GLU A CA 1
ATOM 685 C C . GLU A 1 88 ? 9.794 -5.867 14.954 1.00 88.62 88 GLU A C 1
ATOM 687 O O . GLU A 1 88 ? 10.764 -6.419 15.458 1.00 88.62 88 GLU A O 1
ATOM 692 N N . GLU A 1 89 ? 9.936 -4.924 14.017 1.00 85.75 89 GLU A N 1
ATOM 693 C CA . GLU A 1 89 ? 11.248 -4.458 13.537 1.00 85.75 89 GLU A CA 1
ATOM 694 C C . GLU A 1 89 ? 12.105 -3.795 14.626 1.00 85.75 89 GLU A C 1
ATOM 696 O O . GLU A 1 89 ? 13.33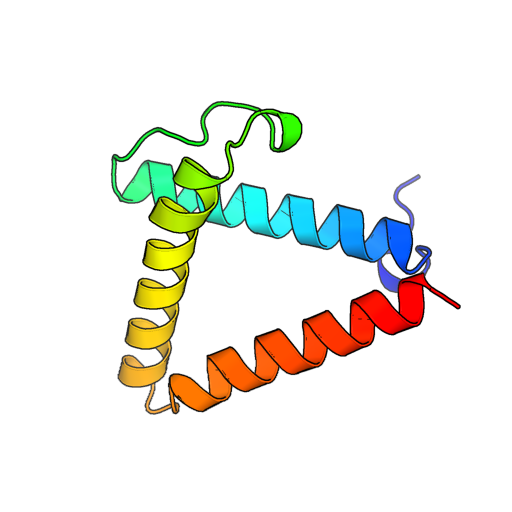3 -3.834 14.567 1.00 85.75 89 GLU A O 1
ATOM 701 N N . SER A 1 90 ? 11.466 -3.189 15.626 1.00 79.00 90 SER A N 1
ATOM 702 C CA . SER A 1 90 ? 12.147 -2.444 16.691 1.00 79.00 90 SER A CA 1
ATOM 703 C C . SER A 1 90 ? 12.550 -3.304 17.901 1.00 79.00 90 SER A C 1
ATOM 705 O O . SER A 1 90 ? 13.061 -2.750 18.879 1.00 79.00 90 SER A O 1
ATOM 707 N N . GLN A 1 91 ? 12.272 -4.614 17.876 1.00 74.19 91 GLN A N 1
ATOM 708 C CA . GLN A 1 91 ? 12.553 -5.575 18.956 1.00 74.19 91 GLN A CA 1
ATOM 709 C C . GLN A 1 91 ? 13.818 -6.389 18.679 1.00 74.19 91 GLN A C 1
ATOM 711 O O . GLN A 1 91 ? 14.547 -6.649 19.665 1.00 74.19 91 GLN A O 1
#

Mean predicted aligned error: 4.29 Å

Secondary structure (DSSP, 8-state):
-PPPGGGS-HHHHHHHHHHHHHHHHHHHHHHHT----SS-GGG--HHHHHHHHHHHHHHHHHHHHHTT--HHHHHHHHHHHHHHHHHHHT-

Solvent-accessible surface area (backbone atoms only — not comparable to full-atom values): 5290 Å² total; per-residue (Å²): 129,89,74,54,73,89,77,46,54,51,56,57,43,51,55,52,51,51,52,52,50,45,53,52,48,29,58,48,25,61,73,70,68,69,66,78,54,87,60,62,74,91,72,62,47,69,67,56,46,55,50,57,48,46,51,51,51,51,52,50,34,52,49,29,48,74,76,74,43,60,39,66,60,53,54,52,51,54,50,55,49,51,60,47,51,55,54,57,49,75,109